Protein AF-A0A957R0Q5-F1 (afdb_monomer_lite)

pLDDT: mean 95.03, std 4.63, range [58.31, 98.06]

Structure (mmCIF, N/CA/C/O backbone):
data_AF-A0A957R0Q5-F1
#
_entry.id   AF-A0A957R0Q5-F1
#
loop_
_atom_site.group_PDB
_atom_site.id
_atom_site.type_symbol
_atom_site.label_atom_id
_atom_site.label_alt_id
_atom_site.label_comp_id
_atom_site.label_asym_id
_atom_site.label_entity_id
_atom_site.label_seq_id
_atom_site.pdbx_PDB_ins_code
_atom_site.Cartn_x
_atom_site.Cartn_y
_atom_site.Cartn_z
_atom_site.occupancy
_atom_site.B_iso_or_equiv
_atom_site.auth_seq_id
_atom_site.auth_comp_id
_atom_site.auth_asym_id
_atom_site.auth_atom_id
_atom_site.pdbx_PDB_model_num
ATOM 1 N N . GLU A 1 1 ? -15.315 7.529 9.142 1.00 86.81 1 GLU A N 1
ATOM 2 C CA . GLU A 1 1 ? -15.899 6.679 8.086 1.00 86.81 1 GLU A CA 1
ATOM 3 C C . GLU A 1 1 ? -15.108 6.728 6.780 1.00 86.81 1 GLU A C 1
ATOM 5 O O . GLU A 1 1 ? -14.193 5.930 6.662 1.00 86.81 1 GLU A O 1
ATOM 10 N N . ILE A 1 2 ? -15.350 7.673 5.854 1.00 93.06 2 ILE A N 1
ATOM 11 C CA . ILE A 1 2 ? -14.792 7.639 4.476 1.00 93.06 2 ILE A CA 1
ATOM 12 C C . ILE A 1 2 ? -13.268 7.436 4.429 1.00 93.06 2 ILE A C 1
ATOM 14 O O . ILE A 1 2 ? -12.773 6.642 3.636 1.00 93.06 2 ILE A O 1
ATOM 18 N N . PHE A 1 3 ? -12.513 8.140 5.278 1.00 93.50 3 PHE A N 1
ATOM 19 C CA . PHE A 1 3 ? -11.056 7.992 5.329 1.00 93.50 3 PHE A CA 1
ATOM 20 C C . PHE A 1 3 ? -10.624 6.569 5.721 1.00 93.50 3 PHE A C 1
ATOM 22 O O . PHE A 1 3 ? -9.753 5.995 5.076 1.00 93.50 3 PHE A O 1
ATOM 29 N N . THR A 1 4 ? -11.261 5.986 6.738 1.00 95.62 4 THR A N 1
ATOM 30 C CA . THR A 1 4 ? -10.990 4.621 7.215 1.00 95.62 4 THR A CA 1
ATOM 31 C C . THR A 1 4 ? -11.366 3.583 6.162 1.00 95.62 4 THR A C 1
ATOM 33 O O . THR A 1 4 ? -10.558 2.712 5.850 1.00 95.62 4 THR A O 1
ATOM 36 N N . GLU A 1 5 ? -12.545 3.727 5.558 1.00 95.94 5 GLU A N 1
ATOM 37 C CA . GLU A 1 5 ? -13.055 2.817 4.525 1.00 95.94 5 GLU A CA 1
ATOM 38 C C . GLU A 1 5 ? -12.217 2.849 3.241 1.00 95.94 5 GLU A C 1
ATOM 40 O O . GLU A 1 5 ? -12.078 1.838 2.558 1.00 95.94 5 GLU A O 1
ATOM 45 N N . LYS A 1 6 ? -11.589 3.990 2.926 1.00 95.12 6 LYS A N 1
ATOM 46 C CA . LYS A 1 6 ? -10.643 4.091 1.807 1.00 95.12 6 LYS A CA 1
ATOM 47 C C . LYS A 1 6 ? -9.358 3.290 2.043 1.00 95.12 6 LYS A C 1
ATOM 49 O O . LYS A 1 6 ? -8.719 2.887 1.072 1.00 95.12 6 LYS A O 1
ATOM 54 N N . LEU A 1 7 ? -8.959 3.097 3.301 1.00 94.12 7 LEU A N 1
ATOM 55 C CA . LEU A 1 7 ? -7.774 2.315 3.654 1.00 94.12 7 LEU A CA 1
ATOM 56 C C . LEU A 1 7 ? -8.098 0.822 3.703 1.00 94.12 7 LEU A C 1
ATOM 58 O O . LEU A 1 7 ? -7.430 0.039 3.035 1.00 94.12 7 LEU A O 1
ATOM 62 N N . ILE A 1 8 ? -9.112 0.437 4.480 1.00 95.44 8 ILE A N 1
ATOM 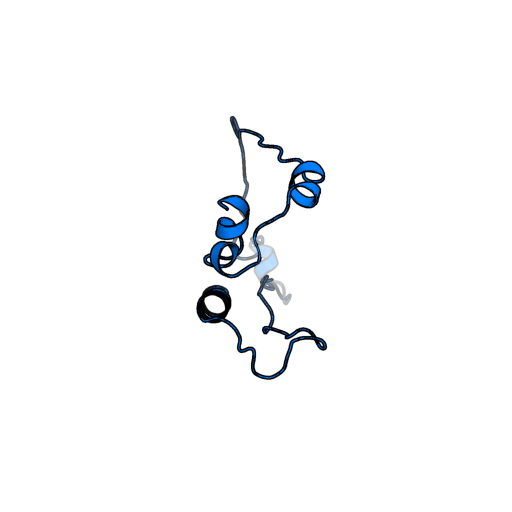63 C CA . ILE A 1 8 ? -9.554 -0.953 4.632 1.00 95.44 8 ILE A CA 1
ATOM 64 C C . ILE A 1 8 ? -11.089 -0.956 4.667 1.00 95.44 8 ILE A C 1
ATOM 66 O O . ILE A 1 8 ? -11.665 -0.599 5.699 1.00 95.44 8 ILE A O 1
ATOM 70 N N . PRO A 1 9 ? -11.755 -1.341 3.565 1.00 95.69 9 PRO A N 1
ATOM 71 C CA . PRO A 1 9 ? -13.210 -1.434 3.515 1.00 95.69 9 PRO A CA 1
ATOM 72 C C . PRO A 1 9 ? -13.760 -2.391 4.582 1.00 95.69 9 PRO A C 1
ATOM 74 O O . PRO A 1 9 ? -13.197 -3.461 4.798 1.00 95.69 9 PRO A O 1
ATOM 77 N N . GLY A 1 10 ? -14.846 -2.008 5.250 1.00 96.31 10 GLY A N 1
ATOM 78 C CA . GLY A 1 10 ? -15.496 -2.752 6.333 1.00 96.31 10 GLY A CA 1
ATOM 79 C C . GLY A 1 10 ? -14.952 -2.450 7.734 1.00 96.31 10 GLY A C 1
ATOM 80 O O . GLY A 1 10 ? -15.633 -2.721 8.728 1.00 96.31 10 GLY A O 1
ATOM 81 N N . ARG A 1 11 ? -13.763 -1.840 7.852 1.00 96.44 11 ARG A N 1
ATOM 82 C CA . ARG A 1 11 ? -13.111 -1.625 9.154 1.00 96.44 11 ARG A CA 1
ATOM 83 C C . ARG A 1 11 ? -13.872 -0.653 10.051 1.00 96.44 11 ARG A C 1
ATOM 85 O O . ARG A 1 11 ? -13.825 -0.807 11.270 1.00 96.44 11 ARG A O 1
ATOM 92 N N . TRP A 1 12 ? -14.539 0.354 9.490 1.00 96.69 12 TRP A N 1
ATOM 93 C CA . TRP A 1 12 ? -15.259 1.355 10.278 1.00 96.69 12 TRP A CA 1
ATOM 94 C C . TRP A 1 12 ? -16.435 0.754 11.050 1.00 96.69 12 TRP A C 1
ATOM 96 O O . TRP A 1 12 ? -16.665 1.144 12.189 1.00 96.69 12 TRP A O 1
ATOM 106 N N . ALA A 1 13 ? -17.150 -0.197 10.443 1.00 95.81 13 ALA A N 1
ATOM 107 C CA . ALA A 1 13 ? -18.290 -0.862 11.069 1.00 95.81 13 ALA A CA 1
ATOM 108 C C . ALA A 1 13 ? -17.869 -1.899 12.127 1.00 95.81 13 ALA A C 1
ATOM 110 O O . ALA A 1 13 ? -18.604 -2.126 13.084 1.00 95.81 13 ALA A O 1
ATOM 111 N N . ASP A 1 14 ? -16.699 -2.519 11.949 1.00 95.81 14 ASP A N 1
ATOM 112 C CA . ASP A 1 14 ? -16.155 -3.547 12.845 1.00 95.81 14 ASP A CA 1
ATOM 113 C C . ASP A 1 14 ? -15.430 -2.959 14.072 1.00 95.81 14 ASP A C 1
ATOM 115 O O . ASP A 1 14 ? -15.502 -3.490 15.181 1.00 95.81 14 ASP A O 1
ATOM 119 N N . ALA A 1 15 ? -14.724 -1.838 13.904 1.00 94.94 15 ALA A N 1
ATOM 120 C CA . ALA A 1 15 ? -14.000 -1.199 14.998 1.00 94.94 15 ALA A CA 1
ATOM 121 C C . ALA A 1 15 ? -14.934 -0.441 15.958 1.00 94.94 15 ALA A C 1
ATOM 123 O O . ALA A 1 15 ? -15.969 0.101 15.572 1.00 94.94 15 ALA A O 1
ATOM 124 N N . ARG A 1 16 ? -14.520 -0.301 17.227 1.00 96.19 16 ARG A N 1
ATOM 125 C CA . ARG A 1 16 ? -15.19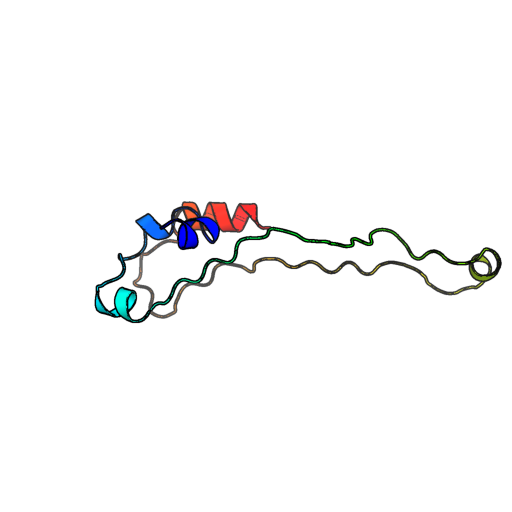0 0.620 18.158 1.00 96.19 16 ARG A CA 1
ATOM 126 C C . ARG A 1 16 ? -15.162 2.038 17.578 1.00 96.19 16 ARG A C 1
ATOM 128 O O . ARG A 1 16 ? -14.096 2.559 17.253 1.00 96.19 16 ARG A O 1
ATOM 135 N N . MET A 1 17 ? -16.324 2.686 17.567 1.00 96.25 17 MET A N 1
ATOM 136 C CA . MET A 1 17 ? -16.460 4.075 17.136 1.00 96.25 17 MET A CA 1
ATOM 137 C C . MET A 1 17 ? -15.591 5.031 17.969 1.00 96.25 17 MET A C 1
ATOM 139 O O . MET A 1 17 ? -15.518 4.862 19.195 1.00 96.25 17 MET A O 1
ATOM 143 N N . PRO A 1 18 ? -14.971 6.053 17.345 1.00 96.06 18 PRO A N 1
ATOM 144 C CA . PRO A 1 18 ? -14.213 7.070 18.063 1.00 96.06 18 PRO A CA 1
ATOM 145 C C . PRO A 1 18 ? -15.060 7.770 19.128 1.00 96.06 18 PRO A C 1
ATOM 147 O O . PRO A 1 18 ? -16.241 8.048 18.917 1.00 96.06 18 PRO A O 1
ATOM 150 N N . ASN A 1 19 ? -14.450 8.077 20.268 1.00 97.31 19 ASN A N 1
ATOM 151 C CA . ASN A 1 19 ? -15.076 8.876 21.317 1.00 97.31 19 ASN A CA 1
ATOM 152 C C . ASN A 1 19 ? -14.809 10.381 21.112 1.00 97.31 19 ASN A C 1
ATOM 154 O O . ASN A 1 19 ? -14.076 10.800 20.209 1.00 97.31 19 ASN A O 1
ATOM 158 N N . GLU A 1 20 ? -15.412 11.218 21.960 1.00 97.31 20 GLU A N 1
ATOM 159 C CA . GLU A 1 20 ? -15.266 12.673 21.853 1.00 97.31 20 GLU A CA 1
ATOM 160 C C . GLU A 1 20 ? -13.823 13.157 22.015 1.00 97.31 20 GLU A C 1
ATOM 162 O O . GLU A 1 20 ? -13.413 14.091 21.329 1.00 97.31 20 GLU A O 1
ATOM 167 N N . THR A 1 21 ? -13.057 12.549 22.921 1.00 97.94 21 THR A N 1
ATOM 168 C CA . THR A 1 21 ? -11.664 12.931 23.178 1.00 97.94 21 THR A CA 1
ATOM 169 C C . THR A 1 21 ? -10.796 12.630 21.961 1.00 97.94 21 THR A C 1
ATOM 171 O O . THR A 1 21 ? -10.046 13.494 21.515 1.00 97.94 21 THR A O 1
ATOM 174 N N . GLU A 1 22 ? -10.951 11.441 21.378 1.00 96.88 22 GLU A N 1
ATOM 175 C CA . GLU A 1 22 ? -10.255 11.016 20.156 1.00 96.88 22 GLU A CA 1
ATOM 176 C C . GLU A 1 22 ? -10.599 11.929 18.975 1.00 96.88 22 GLU A C 1
ATOM 178 O O . GLU A 1 22 ? -9.719 12.345 18.219 1.00 96.88 22 GLU A O 1
ATOM 183 N N . THR A 1 23 ? -11.874 12.306 18.858 1.00 94.94 23 THR A N 1
ATOM 184 C CA . THR A 1 23 ? -12.344 13.214 17.805 1.00 94.94 23 THR A CA 1
ATOM 185 C C . THR A 1 23 ? -11.759 14.617 17.976 1.00 94.94 2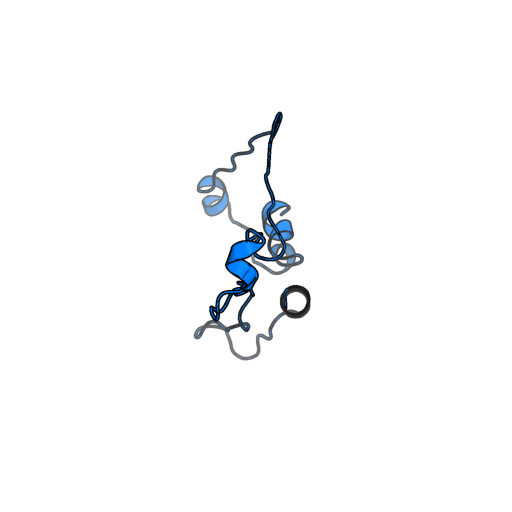3 THR A C 1
ATOM 187 O O . THR A 1 23 ? -11.269 15.192 17.009 1.00 94.94 23 THR A O 1
ATOM 190 N N . LYS A 1 24 ? -11.744 15.163 19.201 1.00 96.81 24 LYS A N 1
ATOM 191 C CA . LYS A 1 24 ? -11.173 16.493 19.501 1.00 96.81 24 LYS A CA 1
ATOM 192 C C . LYS A 1 24 ? -9.655 16.544 19.305 1.00 96.81 24 LYS A C 1
ATOM 194 O O . LYS A 1 24 ? -9.128 17.603 18.985 1.00 96.81 24 LYS A O 1
ATOM 199 N N . ALA A 1 25 ? -8.964 15.420 19.491 1.00 97.62 25 ALA A N 1
ATOM 200 C CA . ALA A 1 25 ? -7.519 15.312 19.302 1.00 97.62 25 ALA A CA 1
ATOM 201 C C . ALA A 1 25 ? -7.095 15.137 17.830 1.00 97.62 25 ALA A C 1
ATOM 203 O O . ALA A 1 25 ? -5.904 15.215 17.529 1.00 97.62 25 ALA A O 1
ATOM 204 N N . THR A 1 26 ? -8.037 14.896 16.911 1.00 96.38 26 THR A N 1
ATOM 205 C CA . THR A 1 26 ? -7.737 14.588 15.507 1.00 96.38 26 THR A CA 1
ATOM 206 C C . THR A 1 26 ? -8.084 15.763 14.596 1.00 96.38 26 THR A C 1
ATOM 208 O O . THR A 1 26 ? -9.240 16.170 14.501 1.00 96.38 26 THR A O 1
ATOM 211 N N . HIS A 1 27 ? -7.099 16.274 13.855 1.00 95.88 27 HIS A N 1
ATOM 212 C CA . HIS A 1 27 ? -7.323 17.268 12.803 1.00 95.88 27 HIS A CA 1
ATOM 213 C C . HIS A 1 27 ? -7.412 16.609 11.424 1.00 95.88 27 HIS A C 1
ATOM 215 O O . HIS A 1 27 ? -6.593 15.760 11.078 1.00 95.88 27 HIS A O 1
ATOM 221 N N . ILE A 1 28 ? -8.383 17.041 10.615 1.00 93.94 28 ILE A N 1
ATOM 222 C CA . ILE A 1 28 ? -8.519 16.638 9.212 1.00 93.94 28 ILE A CA 1
ATOM 223 C C . ILE A 1 28 ? -8.176 17.838 8.336 1.00 93.94 28 ILE A C 1
ATOM 225 O O . ILE A 1 28 ? -8.768 18.906 8.476 1.00 93.94 28 ILE A O 1
ATOM 229 N N . VAL A 1 29 ? -7.233 17.642 7.417 1.00 95.94 29 VAL A N 1
ATOM 230 C CA . VAL A 1 29 ? -6.859 18.630 6.402 1.00 95.94 29 VAL A CA 1
ATOM 231 C C . VAL A 1 29 ? -7.188 18.056 5.032 1.00 95.94 29 VAL A C 1
ATOM 233 O O . VAL A 1 29 ? -6.809 16.931 4.714 1.00 95.94 29 VAL A O 1
ATOM 236 N N . SER A 1 30 ? -7.883 18.839 4.213 1.00 95.25 30 SER A N 1
ATOM 237 C CA . SER A 1 30 ? -8.164 18.517 2.816 1.00 95.25 30 SER A CA 1
ATOM 238 C C . SER A 1 30 ? -7.506 19.551 1.918 1.00 95.25 30 SER A C 1
ATOM 240 O O . SER A 1 30 ? -7.692 20.749 2.127 1.00 95.25 30 SER A O 1
ATOM 242 N N . VAL A 1 31 ? -6.784 19.089 0.901 1.00 95.56 31 VAL A N 1
ATOM 243 C CA . VAL A 1 31 ? -6.169 19.952 -0.109 1.00 95.56 31 VAL A CA 1
ATOM 244 C C . VAL A 1 31 ? -6.781 19.598 -1.465 1.00 95.56 31 VAL A C 1
ATOM 246 O O . VAL A 1 31 ? -6.634 18.450 -1.893 1.00 95.56 31 VAL A O 1
ATOM 249 N N . PRO A 1 32 ? -7.498 20.522 -2.132 1.00 96.44 32 PRO A N 1
ATOM 250 C CA . PRO A 1 32 ? -7.955 20.295 -3.495 1.00 96.44 32 PRO A CA 1
ATOM 251 C C . PRO A 1 32 ? -6.749 20.245 -4.439 1.00 96.44 32 PRO A C 1
ATOM 253 O O . PRO A 1 32 ? -5.777 20.980 -4.272 1.00 96.44 32 PRO A O 1
ATOM 256 N N . ILE A 1 33 ? -6.803 19.356 -5.427 1.00 96.62 33 ILE A N 1
ATOM 257 C CA . ILE A 1 33 ? -5.780 19.266 -6.469 1.00 96.62 33 ILE A CA 1
ATOM 258 C C . ILE A 1 33 ? -6.324 19.999 -7.693 1.00 96.62 33 ILE A C 1
ATOM 260 O O . ILE A 1 33 ? -7.051 19.412 -8.491 1.00 96.62 33 ILE A O 1
ATOM 264 N N . ASP A 1 34 ? -5.976 21.277 -7.827 1.00 97.44 34 ASP A N 1
ATOM 265 C CA . ASP A 1 34 ? -6.356 22.088 -8.993 1.00 97.44 34 ASP A CA 1
ATOM 266 C C . ASP A 1 34 ? -5.470 21.769 -10.206 1.00 97.44 34 ASP A C 1
ATOM 268 O O . ASP A 1 34 ? -5.926 21.765 -11.349 1.00 97.44 34 ASP A O 1
ATOM 272 N N . LEU A 1 35 ? -4.190 21.475 -9.950 1.00 96.88 35 LEU A N 1
ATOM 273 C CA . LEU A 1 35 ? -3.188 21.117 -10.950 1.00 96.88 35 LEU A CA 1
ATOM 274 C C . LEU A 1 35 ? -2.258 20.033 -10.401 1.00 96.88 35 LEU A C 1
ATOM 276 O O . LEU A 1 35 ? -1.769 20.126 -9.275 1.00 96.88 35 LEU A O 1
ATOM 280 N N . ALA A 1 36 ? -1.972 19.027 -11.225 1.00 96.94 36 ALA A N 1
ATOM 281 C CA . ALA A 1 36 ? -0.990 17.989 -10.939 1.00 96.94 36 ALA A CA 1
ATOM 282 C C . ALA A 1 36 ? -0.283 17.548 -12.225 1.00 96.94 36 ALA A C 1
ATOM 284 O O . ALA A 1 36 ? -0.875 17.546 -13.304 1.00 96.94 36 ALA A O 1
ATOM 285 N N . SER A 1 37 ? 0.977 17.137 -12.101 1.00 97.25 37 SER A N 1
ATOM 286 C CA . SER A 1 37 ? 1.726 16.463 -13.160 1.00 97.25 37 SER A CA 1
ATOM 287 C C . SER A 1 37 ? 2.420 15.226 -12.595 1.00 97.25 37 SER A C 1
ATOM 289 O O . SER A 1 37 ? 2.801 15.182 -11.426 1.00 97.25 37 SER A O 1
ATOM 291 N N . ALA A 1 38 ? 2.551 14.193 -13.423 1.00 97.38 38 ALA A N 1
ATOM 292 C CA . ALA A 1 38 ? 3.215 12.945 -13.071 1.00 97.38 38 ALA A CA 1
ATOM 293 C C . ALA A 1 38 ? 4.038 12.444 -14.262 1.00 97.38 38 ALA A C 1
ATOM 295 O O . ALA A 1 38 ? 3.701 12.715 -15.416 1.00 97.38 38 ALA A O 1
ATOM 296 N N . LYS A 1 39 ? 5.112 11.699 -13.985 1.00 96.88 39 LYS A N 1
ATOM 297 C CA . LYS A 1 39 ? 5.947 11.052 -15.004 1.00 96.88 39 LYS A CA 1
ATOM 298 C C . LYS A 1 39 ? 6.116 9.581 -14.664 1.00 96.88 39 LYS A C 1
ATOM 300 O O . LYS A 1 39 ? 6.391 9.233 -13.520 1.00 96.88 39 LYS A O 1
ATOM 305 N N . VAL A 1 40 ? 5.986 8.737 -15.679 1.00 97.62 40 VAL A N 1
ATOM 306 C CA . VAL A 1 40 ? 6.144 7.287 -15.570 1.00 97.62 40 VAL A CA 1
ATOM 307 C C . VAL A 1 40 ? 7.224 6.849 -16.554 1.00 97.62 40 VAL A C 1
ATOM 309 O O . VAL A 1 40 ? 7.221 7.282 -17.705 1.00 97.62 40 VAL A O 1
ATOM 312 N N . ARG A 1 41 ? 8.152 6.001 -16.100 1.00 96.44 41 ARG A N 1
ATOM 313 C CA . ARG A 1 41 ? 9.084 5.265 -16.962 1.00 96.44 41 ARG A CA 1
ATOM 314 C C . ARG A 1 41 ? 8.910 3.782 -16.678 1.00 96.44 41 ARG A C 1
ATOM 316 O O . ARG A 1 41 ? 9.048 3.348 -15.539 1.00 96.44 41 ARG A O 1
ATOM 323 N N . THR A 1 42 ? 8.640 3.026 -17.725 1.00 96.94 42 THR A N 1
ATOM 324 C CA . THR A 1 42 ? 8.591 1.565 -17.726 1.00 96.94 42 THR A CA 1
ATOM 325 C C . THR A 1 42 ? 9.398 1.065 -18.921 1.00 96.94 42 THR A C 1
ATOM 327 O O . THR A 1 42 ? 9.709 1.840 -19.826 1.00 96.94 42 THR A O 1
ATOM 330 N N . GLY A 1 43 ? 9.762 -0.215 -18.915 1.00 95.19 43 GLY A N 1
ATOM 331 C CA . GLY A 1 43 ? 10.520 -0.828 -20.004 1.00 95.19 43 GLY A CA 1
ATOM 332 C C . GLY A 1 43 ? 12.036 -0.908 -19.766 1.00 95.19 43 GLY A C 1
ATOM 333 O O . GLY A 1 43 ? 12.527 -0.488 -18.710 1.00 95.19 43 GLY A O 1
ATOM 334 N N . PRO A 1 44 ? 12.758 -1.508 -20.728 1.00 96.56 44 PRO A N 1
ATOM 335 C CA . PRO A 1 44 ? 14.171 -1.862 -20.596 1.00 96.56 44 PRO A CA 1
ATOM 336 C C . PRO A 1 44 ? 15.107 -0.635 -20.581 1.00 96.56 44 PRO A C 1
ATOM 338 O O . PRO A 1 44 ? 14.657 0.513 -20.724 1.00 96.56 44 PRO A O 1
ATOM 341 N N . PRO A 1 45 ? 16.419 -0.845 -20.371 1.00 97.00 45 PRO A N 1
ATOM 342 C CA . PRO A 1 45 ? 17.444 0.099 -20.808 1.00 97.00 45 PRO A CA 1
ATOM 343 C C . PRO A 1 45 ? 17.280 0.437 -22.297 1.00 97.00 45 PRO A C 1
ATOM 345 O O . PRO A 1 45 ? 16.753 -0.363 -23.068 1.00 97.00 45 PRO A O 1
ATOM 348 N N . GLY A 1 46 ? 17.655 1.656 -22.671 1.00 95.94 46 GLY A N 1
ATOM 349 C CA . GLY A 1 46 ? 17.748 2.069 -24.067 1.00 95.94 46 GLY A CA 1
ATOM 350 C C . GLY A 1 46 ? 19.198 2.431 -24.324 1.00 95.94 46 GLY A C 1
ATOM 351 O O . GLY A 1 46 ? 19.585 3.539 -23.961 1.00 95.94 46 GLY A O 1
ATOM 352 N N . ASP A 1 47 ? 19.953 1.474 -24.855 1.00 96.94 47 ASP A N 1
ATOM 353 C CA . ASP A 1 47 ? 21.386 1.596 -25.134 1.00 96.94 47 ASP A CA 1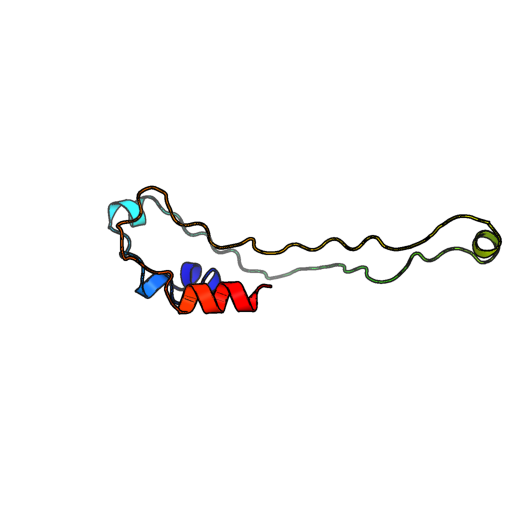
ATOM 354 C C . ASP A 1 47 ? 21.631 1.955 -26.610 1.00 96.94 47 ASP A C 1
ATOM 356 O O . ASP A 1 47 ? 20.748 1.758 -27.454 1.00 96.94 47 ASP A O 1
ATOM 360 N N . ASP A 1 48 ? 22.815 2.489 -26.909 1.00 97.44 48 ASP A N 1
ATOM 361 C CA . ASP A 1 48 ? 23.234 2.831 -28.270 1.00 97.44 48 ASP A CA 1
ATOM 362 C C . ASP A 1 48 ? 23.702 1.572 -29.036 1.00 97.44 48 ASP A C 1
ATOM 364 O O . ASP A 1 48 ? 24.109 0.573 -28.441 1.00 97.44 48 ASP A O 1
ATOM 368 N N . ASP A 1 49 ? 23.657 1.594 -30.376 1.00 96.56 49 ASP A N 1
ATOM 369 C CA . ASP A 1 49 ? 23.916 0.407 -31.218 1.00 96.56 49 ASP A CA 1
ATOM 370 C C . ASP A 1 49 ? 25.298 -0.238 -30.980 1.00 96.56 49 ASP A C 1
ATOM 372 O O . ASP A 1 49 ? 25.445 -1.456 -31.094 1.00 96.56 49 ASP A O 1
ATOM 376 N N . GLU A 1 50 ? 26.316 0.563 -30.653 1.00 96.19 50 GLU A N 1
ATOM 377 C CA . GLU A 1 50 ? 27.672 0.072 -30.383 1.00 96.19 50 GLU A CA 1
ATOM 378 C C . GLU A 1 50 ? 27.788 -0.683 -29.050 1.00 96.19 50 GLU A C 1
ATOM 380 O O . GLU A 1 50 ? 28.567 -1.636 -28.953 1.00 96.19 50 GLU A O 1
ATOM 385 N N . ASP A 1 51 ? 26.967 -0.329 -28.058 1.00 96.81 51 ASP A N 1
ATOM 386 C CA . ASP A 1 51 ? 26.992 -0.933 -26.723 1.00 96.81 51 ASP A CA 1
ATOM 387 C C . ASP A 1 51 ? 26.408 -2.350 -26.722 1.00 96.81 51 ASP A C 1
ATOM 389 O O . ASP A 1 51 ? 26.835 -3.201 -25.940 1.00 96.81 51 ASP A O 1
ATOM 393 N N . TYR A 1 52 ? 25.500 -2.661 -27.654 1.00 96.44 52 TYR A N 1
ATOM 394 C CA . TYR A 1 52 ? 24.964 -4.018 -27.825 1.00 96.44 52 TYR A CA 1
ATOM 395 C C . TYR A 1 52 ? 26.011 -5.043 -28.287 1.00 96.44 52 TYR A C 1
ATOM 397 O O . TYR A 1 52 ? 25.746 -6.246 -28.233 1.00 96.44 52 TYR A O 1
ATOM 405 N N . ALA A 1 53 ? 27.186 -4.601 -28.748 1.00 96.31 53 ALA A N 1
ATOM 406 C CA . ALA A 1 53 ? 28.300 -5.487 -29.079 1.00 96.31 53 ALA A CA 1
ATOM 407 C C . ALA A 1 53 ? 29.161 -5.863 -27.857 1.00 96.31 53 ALA A C 1
ATOM 409 O O . ALA A 1 53 ? 30.042 -6.716 -27.978 1.00 96.31 53 ALA A O 1
ATOM 410 N N . LEU A 1 54 ? 28.947 -5.223 -26.703 1.00 96.75 54 LEU A N 1
ATOM 411 C CA . LEU A 1 54 ? 29.703 -5.482 -25.481 1.00 96.75 54 LEU A CA 1
ATOM 412 C C . LEU A 1 54 ? 29.170 -6.725 -24.756 1.00 96.75 54 LEU A C 1
ATOM 414 O O . LEU A 1 54 ? 27.965 -6.908 -24.600 1.00 96.75 54 LEU A O 1
ATOM 418 N N . ASP A 1 55 ? 30.073 -7.537 -24.205 1.00 96.81 55 ASP A N 1
ATOM 419 C CA . ASP A 1 55 ? 29.731 -8.698 -23.369 1.00 96.81 55 ASP A CA 1
ATOM 420 C C . ASP A 1 55 ? 29.358 -8.274 -21.926 1.00 96.81 55 ASP A C 1
ATOM 422 O O . ASP A 1 55 ? 29.956 -8.723 -20.942 1.00 96.81 55 ASP A O 1
ATOM 426 N N . VAL A 1 56 ? 28.388 -7.361 -21.785 1.00 97.00 56 VAL A N 1
ATOM 427 C CA . VAL A 1 56 ? 27.935 -6.780 -20.507 1.00 97.00 56 VAL A CA 1
ATOM 428 C C . VAL A 1 56 ? 26.441 -7.040 -20.302 1.00 97.00 56 VAL A C 1
ATOM 430 O O . VAL A 1 56 ? 25.634 -6.937 -21.219 1.00 97.00 56 VAL A O 1
ATOM 433 N N . TRP A 1 57 ? 26.047 -7.382 -19.074 1.00 97.44 57 TRP A N 1
ATOM 434 C CA . TRP A 1 57 ? 24.638 -7.592 -18.739 1.00 97.44 57 TRP A CA 1
ATOM 435 C C . TRP A 1 57 ? 23.879 -6.262 -18.623 1.00 97.44 57 TRP A C 1
ATOM 437 O O . TRP A 1 57 ? 24.296 -5.376 -17.877 1.00 97.44 57 TRP A O 1
ATOM 447 N N . ALA A 1 58 ? 22.719 -6.176 -19.276 1.00 97.38 58 ALA A N 1
ATOM 448 C CA . ALA A 1 58 ? 21.756 -5.087 -19.142 1.00 97.38 58 ALA A CA 1
ATOM 449 C C . ALA A 1 58 ? 20.345 -5.654 -18.913 1.00 97.38 58 ALA A C 1
ATOM 451 O O . ALA A 1 58 ? 19.960 -6.676 -19.483 1.00 97.38 58 ALA A O 1
ATOM 452 N N . GLY A 1 59 ? 19.554 -5.003 -18.059 1.00 96.75 59 GLY A N 1
ATOM 453 C CA . GLY A 1 59 ? 18.214 -5.475 -17.732 1.00 96.75 59 GLY A CA 1
ATOM 454 C C . GLY A 1 59 ? 17.498 -4.618 -16.699 1.00 96.75 59 GLY A C 1
ATOM 455 O O . GLY A 1 59 ? 17.950 -3.539 -16.320 1.00 96.75 59 GLY A O 1
ATOM 456 N N . VAL A 1 60 ? 16.350 -5.111 -16.241 1.00 98.06 60 VAL A N 1
ATOM 457 C CA . VAL A 1 60 ? 15.548 -4.482 -15.187 1.00 98.06 60 VAL A CA 1
ATOM 458 C C . VAL A 1 60 ? 15.460 -5.450 -14.017 1.00 98.06 60 VAL A C 1
ATOM 460 O O . VAL A 1 60 ? 15.091 -6.604 -14.213 1.00 98.06 60 VAL A O 1
ATOM 463 N N . LEU A 1 61 ? 15.756 -4.972 -12.806 1.00 97.31 61 LEU A N 1
ATOM 464 C CA . LEU A 1 61 ? 15.406 -5.651 -11.560 1.00 97.31 61 LEU A CA 1
ATOM 465 C C . LEU A 1 61 ? 14.086 -5.054 -11.041 1.00 97.31 61 LEU A C 1
ATOM 467 O O . LEU A 1 61 ? 14.092 -3.913 -10.573 1.00 97.31 61 LEU A O 1
ATOM 471 N N . PRO A 1 62 ? 12.947 -5.762 -11.148 1.00 96.75 62 PRO A N 1
ATOM 472 C CA . PRO A 1 62 ? 11.669 -5.244 -10.679 1.00 96.75 62 PRO A CA 1
ATOM 473 C C . PRO A 1 62 ? 11.639 -5.122 -9.153 1.00 96.75 62 PRO A C 1
ATOM 475 O O . PRO A 1 62 ? 12.104 -6.007 -8.437 1.00 96.75 62 PRO A O 1
ATOM 478 N N . MET A 1 63 ? 11.037 -4.043 -8.658 1.00 96.12 63 MET A N 1
ATOM 479 C CA . MET A 1 63 ? 10.725 -3.855 -7.244 1.00 96.12 63 MET A CA 1
ATOM 480 C C . MET A 1 63 ? 9.209 -3.787 -7.086 1.00 96.12 63 MET A C 1
ATOM 482 O O . MET A 1 63 ? 8.539 -3.044 -7.805 1.00 96.12 63 MET A O 1
ATOM 486 N N . HIS A 1 64 ? 8.682 -4.534 -6.122 1.00 93.75 64 HIS A N 1
ATOM 487 C CA . HIS A 1 64 ? 7.260 -4.565 -5.803 1.00 93.75 64 HIS A CA 1
ATOM 488 C C . HIS A 1 64 ? 7.048 -4.216 -4.330 1.00 93.75 64 HIS A C 1
ATOM 490 O O . HIS A 1 64 ? 7.822 -4.637 -3.472 1.00 93.75 64 HIS A O 1
ATOM 496 N N . THR A 1 65 ? 5.976 -3.480 -4.041 1.00 92.94 65 THR A N 1
ATOM 497 C CA . THR A 1 65 ? 5.472 -3.283 -2.678 1.00 92.94 65 THR A CA 1
ATOM 498 C C . THR A 1 65 ? 4.287 -4.214 -2.483 1.00 92.94 65 THR A C 1
ATOM 500 O O . THR A 1 65 ? 3.307 -4.108 -3.219 1.00 92.94 65 THR A O 1
ATOM 503 N N . VAL A 1 66 ? 4.371 -5.107 -1.500 1.00 91.25 66 VAL A N 1
ATOM 504 C CA . VAL A 1 66 ? 3.331 -6.097 -1.192 1.00 91.25 66 VAL A CA 1
ATOM 505 C C . VAL A 1 66 ? 2.958 -6.029 0.285 1.00 91.25 66 VAL A C 1
ATOM 507 O O . VAL A 1 66 ? 3.771 -5.626 1.119 1.00 91.25 66 VAL A O 1
ATOM 510 N N . PHE A 1 67 ? 1.731 -6.423 0.613 1.00 92.00 67 PHE A N 1
ATOM 511 C CA . PHE A 1 67 ? 1.339 -6.640 2.004 1.00 92.00 67 PHE A CA 1
ATOM 512 C C . PHE A 1 67 ? 1.893 -7.982 2.494 1.00 92.00 67 PHE A C 1
ATOM 514 O O . PHE A 1 67 ? 1.906 -8.963 1.753 1.00 92.00 67 PHE A O 1
ATOM 521 N N . GLY A 1 68 ? 2.345 -8.016 3.748 1.00 92.44 68 GLY A N 1
ATOM 522 C CA . GLY A 1 68 ? 2.716 -9.258 4.424 1.00 92.44 68 GLY A CA 1
ATOM 523 C C . GLY A 1 68 ? 1.498 -10.032 4.931 1.00 92.44 68 GLY A C 1
ATOM 524 O O . GLY A 1 68 ? 0.351 -9.613 4.761 1.00 92.44 68 GLY A O 1
ATOM 525 N N . ASP A 1 69 ? 1.758 -11.159 5.589 1.00 93.56 69 ASP A N 1
ATOM 526 C CA . ASP A 1 69 ? 0.708 -11.946 6.230 1.00 93.56 69 ASP A CA 1
ATOM 527 C C . ASP A 1 69 ? 0.107 -11.219 7.440 1.00 93.56 69 ASP A C 1
ATOM 529 O O . ASP A 1 69 ? 0.771 -10.431 8.115 1.00 93.56 69 ASP A O 1
ATOM 533 N N . LEU A 1 70 ? -1.167 -11.502 7.720 1.00 94.38 70 LEU A N 1
ATOM 534 C CA . LEU A 1 70 ? -1.852 -10.979 8.897 1.00 94.38 70 LEU A CA 1
ATOM 535 C C . LEU A 1 70 ? -1.224 -11.560 10.165 1.00 94.38 70 LEU A C 1
ATOM 537 O O . LEU A 1 70 ? -1.090 -12.775 10.304 1.00 94.38 70 LEU A O 1
ATOM 541 N N . GLN A 1 71 ? -0.880 -10.679 11.097 1.00 94.75 71 GLN A N 1
ATOM 542 C CA . GLN A 1 71 ? -0.311 -11.029 12.392 1.00 94.75 71 GLN A CA 1
ATOM 543 C C . GLN A 1 71 ? -1.283 -10.565 13.474 1.00 94.75 71 GLN A C 1
ATOM 545 O O . GLN A 1 71 ? -1.654 -9.391 13.513 1.00 94.75 71 GLN A O 1
ATOM 550 N N . ALA A 1 72 ? -1.748 -11.502 14.299 1.00 95.56 72 ALA A N 1
ATOM 551 C CA . ALA A 1 72 ? -2.616 -11.187 15.425 1.00 95.56 72 ALA A CA 1
ATOM 552 C C . ALA A 1 72 ? -1.813 -10.498 16.539 1.00 95.56 72 ALA A C 1
ATOM 554 O O . ALA A 1 72 ? -0.622 -10.751 16.695 1.00 95.56 72 ALA A O 1
ATOM 555 N N . ASP A 1 73 ? -2.480 -9.637 17.306 1.00 96.69 73 ASP A N 1
ATOM 556 C CA . ASP A 1 73 ? -1.925 -9.084 18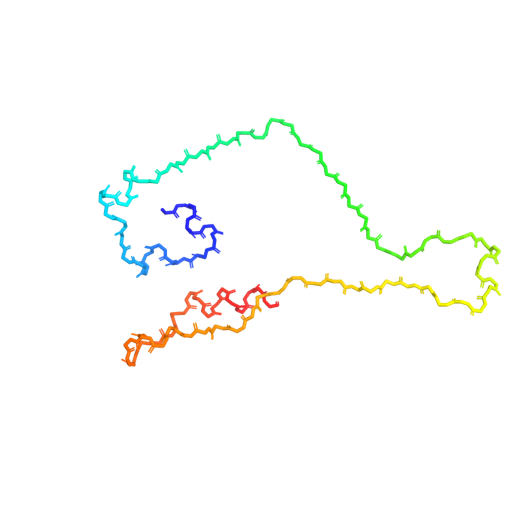.543 1.00 96.69 73 ASP A CA 1
ATOM 557 C C . ASP A 1 73 ? -1.746 -10.215 19.572 1.00 96.69 73 ASP A C 1
ATOM 559 O O . ASP A 1 73 ? -2.661 -11.017 19.765 1.00 96.69 73 ASP A O 1
ATOM 563 N N . ASP A 1 74 ? -0.601 -10.258 20.256 1.00 96.69 74 ASP A N 1
ATOM 564 C CA . ASP A 1 74 ? -0.313 -11.220 21.329 1.00 96.69 74 ASP A CA 1
ATOM 565 C C . ASP A 1 74 ? -1.328 -11.132 22.485 1.00 96.69 74 ASP A C 1
ATOM 567 O O . ASP A 1 74 ? -1.520 -12.096 23.228 1.00 96.69 74 ASP A O 1
ATOM 571 N N . GLN A 1 75 ? -1.986 -9.980 22.651 1.00 97.44 75 GLN A N 1
ATOM 572 C CA . GLN A 1 75 ? -3.033 -9.759 23.655 1.00 97.44 75 GLN A CA 1
ATOM 573 C C . GLN A 1 75 ? -4.454 -9.962 23.114 1.00 97.44 75 GLN A C 1
ATOM 575 O O . GLN A 1 75 ? -5.430 -9.724 23.839 1.00 97.44 75 GLN A O 1
ATOM 580 N N . LEU A 1 76 ? -4.608 -10.381 21.854 1.00 96.56 76 LEU A N 1
ATOM 581 C CA . LEU A 1 76 ? -5.918 -10.667 21.288 1.00 96.56 76 LEU A CA 1
ATOM 582 C C . LEU A 1 76 ? -6.589 -11.783 22.095 1.00 96.56 76 LEU A C 1
ATOM 584 O O . LEU A 1 76 ? -6.002 -12.831 22.360 1.00 96.56 76 LEU A O 1
ATOM 588 N N . LYS A 1 77 ? -7.846 -11.560 22.490 1.00 96.81 77 LYS A N 1
ATOM 589 C CA . LYS A 1 77 ? -8.620 -12.588 23.190 1.00 96.81 77 LYS A CA 1
ATOM 590 C C . LYS A 1 77 ? -8.717 -13.852 22.340 1.00 96.81 77 LYS A C 1
ATOM 592 O O . LYS A 1 77 ? -9.001 -13.791 21.145 1.00 96.81 77 LYS A O 1
ATOM 597 N N . GLU A 1 78 ? -8.562 -14.989 23.005 1.00 94.88 78 GLU A N 1
ATOM 598 C CA . GLU A 1 78 ? -8.716 -16.298 22.387 1.00 94.88 78 GLU A CA 1
ATOM 599 C C . GLU A 1 78 ? -10.104 -16.452 21.742 1.00 94.88 78 GLU A C 1
ATOM 601 O O . GLU A 1 78 ? -11.114 -15.979 22.271 1.00 94.88 78 GLU A O 1
ATOM 606 N N . GLY A 1 79 ? -10.139 -17.102 20.577 1.00 94.31 79 GLY A N 1
ATOM 607 C CA . GLY A 1 79 ? -11.359 -17.331 19.803 1.00 94.31 79 GLY A CA 1
ATOM 608 C C . GLY A 1 79 ? -11.800 -16.160 18.919 1.00 94.31 79 GLY A C 1
ATOM 609 O O . GLY A 1 79 ? -12.779 -16.309 18.192 1.00 94.31 79 GLY A O 1
ATOM 610 N N . ILE A 1 80 ? -11.105 -15.014 18.937 1.00 95.62 80 ILE A N 1
ATOM 611 C CA . ILE A 1 80 ? -11.342 -13.952 17.950 1.00 95.62 80 ILE A CA 1
ATOM 612 C C . ILE A 1 80 ? -10.625 -14.311 16.651 1.00 95.62 80 ILE A C 1
ATOM 614 O O . ILE A 1 80 ? -9.396 -14.318 16.576 1.00 95.62 80 ILE A O 1
ATOM 618 N N . GLU A 1 81 ? -11.408 -14.591 15.617 1.00 95.25 81 GLU A N 1
ATOM 619 C CA . GLU A 1 81 ? -10.893 -14.866 14.282 1.00 95.25 81 GLU A CA 1
ATOM 620 C C . GLU A 1 81 ? -10.682 -13.586 13.467 1.00 95.25 81 GLU A C 1
ATOM 622 O O . GLU A 1 81 ? -11.235 -12.526 13.756 1.00 95.25 81 GLU A O 1
ATOM 627 N N . ILE A 1 82 ? -9.882 -13.700 12.404 1.00 96.00 82 ILE A N 1
ATOM 628 C CA . ILE A 1 82 ? -9.713 -12.626 11.424 1.00 96.00 82 ILE A CA 1
ATOM 629 C C . ILE A 1 82 ? -11.055 -12.412 10.701 1.00 96.00 82 ILE A C 1
ATOM 631 O O . ILE A 1 82 ? -11.531 -13.363 10.071 1.00 96.00 82 ILE A O 1
ATOM 635 N N . PRO A 1 83 ? -11.616 -11.187 10.717 1.00 96.38 83 PRO A N 1
ATOM 636 C CA . PRO A 1 83 ? -12.859 -10.878 10.018 1.00 96.38 83 PRO A CA 1
ATOM 637 C C . PRO A 1 83 ? -12.764 -11.087 8.503 1.00 96.38 83 PRO A C 1
ATOM 639 O O . PRO A 1 83 ? -11.718 -10.828 7.898 1.00 96.38 83 PRO A O 1
ATOM 642 N N . ASP A 1 84 ? -13.879 -11.464 7.876 1.00 96.25 84 ASP A N 1
ATOM 643 C CA . ASP A 1 84 ? -13.937 -11.761 6.438 1.00 96.25 84 ASP A CA 1
ATOM 644 C C . ASP A 1 84 ? -13.469 -10.587 5.570 1.00 96.25 84 ASP A C 1
ATOM 646 O O . ASP A 1 84 ? -12.619 -10.780 4.701 1.00 96.25 84 ASP A O 1
ATOM 650 N N . TYR A 1 85 ? -13.899 -9.353 5.876 1.00 95.94 85 TYR A N 1
ATOM 651 C CA . TYR A 1 85 ? -13.478 -8.160 5.124 1.00 95.94 85 TYR A CA 1
ATOM 652 C C . TYR A 1 85 ? -11.952 -7.994 5.096 1.00 95.94 85 TYR A C 1
ATOM 654 O O . TYR A 1 85 ? -11.388 -7.513 4.114 1.00 95.94 85 TYR A O 1
ATOM 662 N N . LEU A 1 86 ? -11.259 -8.407 6.164 1.00 95.88 86 LEU A N 1
ATOM 663 C CA . LEU A 1 86 ? -9.811 -8.285 6.269 1.00 95.88 86 LEU A CA 1
ATOM 664 C C . LEU A 1 86 ? -9.096 -9.423 5.529 1.00 95.88 86 LEU A C 1
ATOM 666 O O . LEU A 1 86 ? -8.050 -9.184 4.921 1.00 95.88 86 LEU A O 1
ATOM 670 N N . ARG A 1 87 ? -9.671 -10.635 5.518 1.00 94.38 87 ARG A N 1
ATOM 671 C CA . ARG A 1 87 ? -9.178 -11.754 4.692 1.00 94.38 87 ARG A CA 1
ATOM 672 C C . ARG A 1 87 ? -9.305 -11.433 3.206 1.00 94.38 87 ARG A C 1
ATOM 674 O O . ARG A 1 87 ? -8.340 -11.606 2.461 1.00 94.38 87 ARG A O 1
ATOM 681 N N . GLU A 1 88 ? -10.464 -10.929 2.793 1.00 93.81 88 GLU A N 1
ATOM 682 C CA . GLU A 1 88 ? -10.737 -10.507 1.417 1.00 93.81 88 GLU A CA 1
ATOM 683 C C . GLU A 1 88 ? -9.826 -9.350 0.998 1.00 93.81 88 GLU A C 1
ATOM 685 O O . GLU A 1 88 ? -9.202 -9.402 -0.066 1.00 93.81 88 GLU A O 1
ATOM 690 N N . TYR A 1 89 ? -9.673 -8.338 1.861 1.00 94.19 89 TYR A N 1
ATOM 691 C CA . TYR A 1 89 ? -8.763 -7.224 1.613 1.00 94.19 89 TYR A CA 1
ATOM 692 C C . TYR A 1 89 ? -7.324 -7.710 1.408 1.00 94.19 89 TYR A C 1
ATOM 694 O O . TYR A 1 89 ? -6.712 -7.368 0.394 1.00 94.19 89 TYR A O 1
ATOM 702 N N . ALA A 1 90 ? -6.801 -8.551 2.307 1.00 92.25 90 ALA A N 1
ATOM 703 C CA . ALA A 1 90 ? -5.448 -9.096 2.195 1.00 92.25 90 ALA A CA 1
ATOM 704 C C . ALA A 1 90 ? -5.260 -9.930 0.916 1.00 92.25 90 ALA A C 1
ATOM 706 O O . ALA A 1 90 ? -4.243 -9.791 0.240 1.00 92.25 90 ALA A O 1
ATOM 707 N N . ALA A 1 91 ? -6.252 -10.742 0.537 1.00 88.25 91 ALA A N 1
ATOM 708 C CA . ALA A 1 91 ? -6.216 -11.515 -0.704 1.00 88.25 91 ALA A CA 1
ATOM 709 C C . ALA A 1 91 ? -6.225 -10.624 -1.960 1.00 88.25 91 ALA A C 1
ATOM 711 O O . ALA A 1 91 ? -5.551 -10.945 -2.934 1.00 88.25 91 ALA A O 1
ATOM 712 N N . SER A 1 92 ? -6.936 -9.490 -1.933 1.00 86.25 92 SER A N 1
ATOM 713 C CA . SER A 1 92 ? -7.024 -8.548 -3.064 1.00 86.25 92 SER A CA 1
ATOM 714 C C . SER A 1 92 ? -5.751 -7.729 -3.319 1.00 86.25 92 SER A C 1
ATOM 716 O O . SER A 1 92 ? -5.648 -7.058 -4.348 1.00 86.25 92 SER A O 1
ATOM 718 N N . LYS A 1 93 ? -4.814 -7.719 -2.363 1.00 79.75 93 LYS A N 1
ATOM 719 C CA . LYS A 1 93 ? -3.578 -6.919 -2.404 1.00 79.75 93 LYS A CA 1
ATOM 720 C C . LYS A 1 93 ? -2.305 -7.763 -2.526 1.00 79.75 93 LYS A C 1
ATOM 722 O O . LYS A 1 93 ? -1.213 -7.214 -2.363 1.00 79.75 93 LYS A O 1
ATOM 727 N N . ARG A 1 94 ? -2.459 -9.065 -2.771 1.00 58.31 94 ARG A N 1
ATOM 728 C CA . ARG A 1 94 ? -1.372 -9.985 -3.120 1.00 58.31 94 ARG A CA 1
ATOM 729 C C . ARG A 1 94 ? -1.083 -9.959 -4.616 1.00 58.31 94 ARG A C 1
ATOM 731 O O . ARG A 1 94 ? -2.035 -9.742 -5.397 1.00 58.31 94 ARG A O 1
#
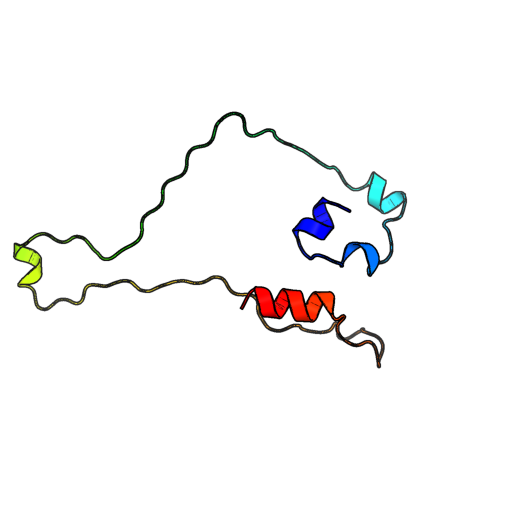
Sequence (94 aa):
EIFTEKLIPGRWADARMPNETETKATHIVSVPIDLASAKVRTGPPGDDDEDYALDVWAGVLPMHTVFGDLQADDQLKEGIEIPDYLREYAASKR

Secondary structure (DSSP, 8-state):
-HHHHHHSTTHHHHSPPP-HHHHHT--------S--------S-----TTGGGSS------------------TTPPTT-PPPHHHHHHHHHT-

Foldseek 3Di:
DVVVCVVFNPVCVVDDHDDPVRVVPDDDDDDDPPDDDDDDDDDWDDDDPVCVVDPDDGGDDDDDDADDDDDDDPPDDPPDDDDPSVVVVNVVRD

Radius of gyration: 23.01 Å; chains: 1; bounding box: 48×39×55 Å